Protein AF-A0A183JBZ0-F1 (afdb_monomer_lite)

pLDDT: mean 74.68, std 16.61, range [39.84, 96.25]

Structure (mmCIF, N/CA/C/O backbone):
data_AF-A0A183JBZ0-F1
#
_entry.id   AF-A0A183JBZ0-F1
#
loop_
_atom_site.group_PDB
_atom_site.id
_atom_site.type_symbol
_atom_site.label_atom_id
_atom_site.label_alt_id
_atom_site.label_comp_id
_atom_site.label_asym_id
_atom_site.label_entity_id
_atom_site.label_seq_id
_atom_site.pdbx_PDB_ins_code
_atom_site.Cartn_x
_atom_site.Cartn_y
_atom_site.Cartn_z
_atom_site.occupancy
_atom_site.B_iso_or_equiv
_atom_site.auth_seq_id
_atom_site.auth_comp_id
_atom_site.auth_asym_id
_atom_site.auth_atom_id
_atom_site.pdbx_PDB_model_num
ATOM 1 N N . MET A 1 1 ? 0.842 -9.151 0.287 1.00 88.75 1 MET A N 1
ATOM 2 C CA . MET A 1 1 ? 1.656 -8.067 -0.295 1.00 88.75 1 MET A CA 1
ATOM 3 C C . MET A 1 1 ? 2.769 -8.684 -1.117 1.00 88.75 1 MET A C 1
ATOM 5 O O . MET A 1 1 ? 3.345 -9.672 -0.670 1.00 88.75 1 MET A O 1
ATOM 9 N N . ALA A 1 2 ? 3.041 -8.134 -2.293 1.00 93.25 2 ALA A N 1
ATOM 10 C CA . ALA A 1 2 ? 4.082 -8.589 -3.205 1.00 93.25 2 ALA A CA 1
ATOM 11 C C . ALA A 1 2 ? 4.711 -7.392 -3.931 1.00 93.25 2 ALA A C 1
ATOM 13 O O . ALA A 1 2 ? 4.023 -6.418 -4.225 1.00 93.25 2 ALA A O 1
ATOM 14 N N . PHE A 1 3 ? 6.010 -7.467 -4.222 1.00 96.19 3 PHE A N 1
ATOM 15 C CA . PHE A 1 3 ? 6.686 -6.481 -5.066 1.00 96.19 3 PHE A CA 1
ATOM 16 C C . PHE A 1 3 ? 6.464 -6.808 -6.542 1.00 96.19 3 PHE A C 1
ATOM 18 O O . PHE A 1 3 ? 6.521 -7.972 -6.940 1.00 96.19 3 PHE A O 1
ATOM 25 N N . VAL A 1 4 ? 6.232 -5.774 -7.347 1.00 95.19 4 VAL A N 1
ATOM 26 C CA . VAL A 1 4 ? 6.118 -5.875 -8.802 1.00 95.19 4 VAL A CA 1
ATOM 27 C C . VAL A 1 4 ? 7.446 -5.444 -9.409 1.00 95.19 4 VAL A C 1
ATOM 29 O O . VAL A 1 4 ? 7.887 -4.312 -9.213 1.00 95.19 4 VAL A O 1
ATOM 32 N N . GLU A 1 5 ? 8.082 -6.350 -10.145 1.00 96.25 5 GLU A N 1
ATOM 33 C CA . GLU A 1 5 ? 9.391 -6.141 -10.766 1.00 96.25 5 GLU A CA 1
ATOM 34 C C . GLU A 1 5 ? 9.284 -6.234 -12.295 1.00 96.25 5 GLU A C 1
ATOM 36 O O . GLU A 1 5 ? 8.557 -7.077 -12.827 1.00 96.25 5 GLU A O 1
ATOM 41 N N . ARG A 1 6 ? 10.040 -5.392 -13.007 1.00 94.38 6 ARG A N 1
ATOM 42 C CA . ARG A 1 6 ? 10.248 -5.469 -14.459 1.00 94.38 6 ARG A CA 1
ATOM 43 C C . ARG A 1 6 ? 11.643 -5.995 -14.735 1.00 94.38 6 ARG A C 1
ATOM 45 O O . ARG A 1 6 ? 12.602 -5.515 -14.142 1.00 94.38 6 ARG A O 1
ATOM 52 N N . LEU A 1 7 ? 11.776 -6.928 -15.670 1.00 94.25 7 LEU A N 1
ATOM 53 C CA . LEU A 1 7 ? 13.085 -7.271 -16.215 1.00 94.25 7 LEU A CA 1
ATOM 54 C C . LEU A 1 7 ? 13.438 -6.271 -17.321 1.00 94.25 7 LEU A C 1
ATOM 56 O O . LEU A 1 7 ? 12.717 -6.185 -18.314 1.00 94.25 7 LEU A O 1
ATOM 60 N N . VAL A 1 8 ? 14.534 -5.539 -17.146 1.00 92.31 8 VAL A N 1
ATOM 61 C CA . VAL A 1 8 ? 15.088 -4.643 -18.163 1.00 92.31 8 VAL A CA 1
ATOM 62 C C . VAL A 1 8 ? 16.214 -5.380 -18.876 1.00 92.31 8 VAL A C 1
ATOM 64 O O . VAL A 1 8 ? 17.190 -5.797 -18.255 1.00 92.31 8 VAL A O 1
ATOM 67 N N . THR A 1 9 ? 16.049 -5.571 -20.183 1.00 91.88 9 THR A N 1
ATOM 68 C CA . THR A 1 9 ? 17.023 -6.238 -21.065 1.00 91.88 9 THR A CA 1
ATOM 69 C C . THR A 1 9 ? 17.573 -5.296 -22.138 1.00 91.88 9 THR A C 1
ATOM 71 O O . THR A 1 9 ? 18.195 -5.750 -23.091 1.00 91.88 9 THR A O 1
ATOM 74 N N . GLU A 1 10 ? 17.277 -3.999 -22.044 1.00 87.19 10 GLU A N 1
ATOM 75 C CA . GLU A 1 10 ? 17.693 -2.998 -23.027 1.00 87.19 10 GLU A CA 1
ATOM 76 C C . GLU A 1 10 ? 19.093 -2.463 -22.687 1.00 87.19 10 GLU A C 1
ATOM 78 O O . GLU A 1 10 ? 19.311 -1.925 -21.602 1.00 87.19 10 GLU A O 1
ATOM 83 N N . GLY A 1 11 ? 20.033 -2.599 -23.629 1.00 82.06 11 GLY A N 1
ATOM 84 C CA . GLY A 1 11 ? 21.415 -2.115 -23.525 1.00 82.06 11 GLY A CA 1
ATOM 85 C C . GLY A 1 11 ? 22.470 -3.219 -23.672 1.00 82.06 11 GLY A C 1
ATOM 86 O O . GLY A 1 11 ? 22.150 -4.402 -23.666 1.00 82.06 11 GLY A O 1
ATOM 87 N N . ASP A 1 12 ? 23.742 -2.826 -23.781 1.00 82.69 12 ASP A N 1
ATOM 88 C CA . ASP A 1 12 ? 24.900 -3.744 -23.848 1.00 82.69 12 ASP A CA 1
ATOM 89 C C . ASP A 1 12 ? 25.334 -4.277 -22.461 1.00 82.69 12 ASP A C 1
ATOM 91 O O . ASP A 1 12 ? 26.421 -4.833 -22.307 1.00 82.69 12 ASP A O 1
ATOM 95 N N . CYS A 1 13 ? 24.518 -4.063 -21.425 1.00 83.06 13 CYS A N 1
ATOM 96 C CA . CYS A 1 13 ? 24.811 -4.449 -20.045 1.00 83.06 13 CYS A CA 1
ATOM 97 C C . CYS A 1 13 ? 23.968 -5.655 -19.608 1.00 83.06 13 CYS A C 1
ATOM 99 O O . CYS A 1 13 ? 23.007 -6.031 -20.279 1.00 83.06 13 CYS A O 1
ATOM 101 N N . ASP A 1 14 ? 24.317 -6.257 -18.469 1.00 91.62 14 ASP A N 1
ATOM 102 C CA . ASP A 1 14 ? 23.609 -7.432 -17.960 1.00 91.62 14 ASP A CA 1
ATOM 103 C C . ASP A 1 14 ? 22.152 -7.101 -17.570 1.00 91.62 14 ASP A C 1
ATOM 105 O O . ASP A 1 14 ? 21.900 -6.050 -16.966 1.00 91.62 14 ASP A O 1
ATOM 109 N N . PRO A 1 15 ? 21.184 -7.997 -17.859 1.00 92.69 15 PRO A N 1
ATOM 110 C CA . PRO A 1 15 ? 19.791 -7.797 -17.480 1.00 92.69 15 PRO A CA 1
ATOM 111 C C . PRO A 1 15 ? 19.620 -7.605 -15.975 1.00 92.69 15 PRO A C 1
ATOM 113 O O . PRO A 1 15 ? 20.159 -8.375 -15.176 1.00 92.69 15 PRO A O 1
ATOM 116 N N . TYR A 1 16 ? 18.792 -6.640 -15.582 1.00 92.94 16 TYR A N 1
ATOM 117 C CA . TYR A 1 16 ? 18.495 -6.385 -14.174 1.00 92.94 16 TYR A CA 1
ATOM 118 C C . TYR A 1 16 ? 16.996 -6.240 -13.919 1.00 92.94 16 TYR A C 1
ATOM 120 O O . TYR A 1 16 ? 16.198 -5.983 -14.823 1.00 92.94 16 TYR A O 1
ATOM 128 N N . ARG A 1 17 ? 16.606 -6.452 -12.658 1.00 93.31 17 ARG A N 1
ATOM 129 C CA . ARG A 1 17 ? 15.227 -6.270 -12.206 1.00 93.31 17 ARG A CA 1
ATOM 130 C C . ARG A 1 17 ? 15.049 -4.876 -11.633 1.00 93.31 17 ARG A C 1
ATOM 132 O O . ARG A 1 17 ? 15.750 -4.489 -10.703 1.00 93.31 17 ARG A O 1
ATOM 139 N N . GLU A 1 18 ? 14.100 -4.144 -12.184 1.00 93.62 18 GLU A N 1
ATOM 140 C CA . GLU A 1 18 ? 13.677 -2.835 -11.712 1.00 93.62 18 GLU A CA 1
ATOM 141 C C . GLU A 1 18 ? 12.398 -2.979 -10.881 1.00 93.62 18 GLU A C 1
ATOM 143 O O . GLU A 1 18 ? 11.439 -3.625 -11.310 1.00 93.62 18 GLU A O 1
ATOM 148 N N . MET A 1 19 ? 12.367 -2.381 -9.688 1.00 95.88 19 MET A N 1
ATOM 149 C CA . MET A 1 19 ? 11.153 -2.327 -8.872 1.00 95.88 19 MET A CA 1
ATOM 150 C C . MET A 1 19 ? 10.169 -1.327 -9.491 1.00 95.88 19 MET A C 1
ATOM 152 O O . MET A 1 19 ? 10.476 -0.144 -9.595 1.00 95.88 19 MET A O 1
ATOM 156 N N . ILE A 1 20 ? 8.975 -1.799 -9.852 1.00 95.75 20 ILE A N 1
ATOM 157 C CA . ILE A 1 20 ? 7.894 -0.969 -10.402 1.00 95.75 20 ILE A CA 1
ATOM 158 C C . ILE A 1 20 ? 6.953 -0.496 -9.291 1.00 95.75 20 ILE A C 1
ATOM 160 O O . ILE A 1 20 ? 6.462 0.628 -9.332 1.00 95.75 20 ILE A O 1
ATOM 164 N N . GLY A 1 21 ? 6.674 -1.356 -8.306 1.00 94.38 21 GLY A N 1
ATOM 165 C CA . GLY A 1 21 ? 5.716 -1.033 -7.253 1.00 94.38 21 GLY A CA 1
ATOM 166 C C . GLY A 1 21 ? 5.446 -2.164 -6.266 1.00 94.38 21 GLY A C 1
ATOM 167 O O . GLY A 1 21 ? 6.161 -3.166 -6.212 1.00 94.38 21 GLY A O 1
ATOM 168 N N . LEU A 1 22 ? 4.390 -1.980 -5.478 1.00 93.75 22 LEU A N 1
ATOM 169 C CA . LEU A 1 22 ? 3.882 -2.907 -4.471 1.00 93.75 22 LEU A CA 1
ATOM 170 C C . LEU A 1 22 ? 2.414 -3.198 -4.793 1.00 93.75 22 LEU A C 1
ATOM 172 O O . LEU A 1 22 ? 1.694 -2.286 -5.178 1.00 93.75 22 LEU A O 1
ATOM 176 N N . VAL A 1 23 ? 1.988 -4.444 -4.616 1.00 92.94 23 VAL A N 1
ATOM 177 C CA . VAL A 1 23 ? 0.587 -4.861 -4.740 1.00 92.94 23 VAL A CA 1
ATOM 178 C C . VAL A 1 23 ? 0.157 -5.619 -3.486 1.00 92.94 23 VAL A C 1
ATOM 180 O O . VAL A 1 23 ? 0.938 -6.377 -2.888 1.00 92.94 23 VAL A O 1
ATOM 183 N N . THR A 1 24 ? -1.079 -5.419 -3.051 1.00 91.31 24 THR A N 1
ATOM 184 C CA . THR A 1 24 ? -1.682 -6.113 -1.912 1.00 91.31 24 THR A CA 1
ATOM 185 C C . THR A 1 24 ? -2.729 -7.133 -2.377 1.00 91.31 24 THR A C 1
ATOM 187 O O . THR A 1 24 ? -2.972 -7.301 -3.568 1.00 91.31 24 THR A O 1
ATOM 190 N N . LEU A 1 25 ? -3.279 -7.922 -1.446 1.00 92.44 25 LEU A N 1
ATOM 191 C CA . LEU A 1 25 ? -4.384 -8.825 -1.794 1.00 92.44 25 LEU A CA 1
ATOM 192 C C . LEU A 1 25 ? -5.695 -8.048 -1.979 1.00 92.44 25 LEU A C 1
ATOM 194 O O . LEU A 1 25 ? -6.536 -8.477 -2.759 1.00 92.44 25 LEU A O 1
ATOM 198 N N . GLU A 1 26 ? -5.851 -6.938 -1.265 1.00 90.88 26 GLU A N 1
ATOM 199 C CA . GLU A 1 26 ? -7.011 -6.058 -1.346 1.00 90.88 26 GLU A CA 1
ATOM 200 C C . GLU A 1 26 ? -7.180 -5.514 -2.763 1.00 90.88 26 GLU A C 1
ATOM 202 O O . GLU A 1 26 ? -8.209 -5.803 -3.361 1.00 90.88 26 GLU A O 1
ATOM 207 N N . ASP A 1 27 ? -6.126 -4.941 -3.360 1.00 88.94 27 ASP A N 1
ATOM 208 C CA . ASP A 1 27 ? -6.143 -4.411 -4.735 1.00 88.94 27 ASP A CA 1
ATOM 209 C C . ASP A 1 27 ? -6.682 -5.441 -5.755 1.00 88.94 27 ASP A C 1
ATOM 211 O O . ASP A 1 27 ? -7.439 -5.126 -6.673 1.00 88.94 27 ASP A O 1
ATOM 215 N N . VAL A 1 28 ? -6.298 -6.716 -5.596 1.00 92.69 28 VAL A N 1
ATOM 216 C CA . VAL A 1 28 ? -6.746 -7.805 -6.482 1.00 92.69 28 VAL A CA 1
ATOM 217 C C . VAL A 1 28 ? -8.229 -8.107 -6.281 1.00 92.69 28 VAL A C 1
ATOM 219 O O . VAL A 1 28 ? -8.935 -8.397 -7.246 1.00 92.69 28 VAL A O 1
ATOM 222 N N . ILE A 1 29 ? -8.706 -8.093 -5.036 1.00 93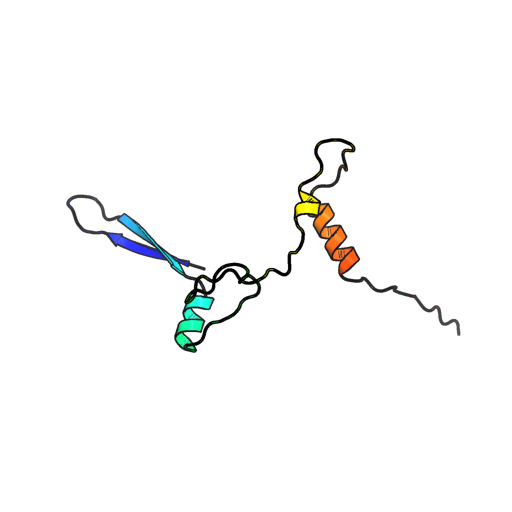.19 29 ILE A N 1
ATOM 223 C CA . ILE A 1 29 ? -10.111 -8.366 -4.732 1.00 93.19 29 ILE A CA 1
ATOM 224 C C . ILE A 1 29 ? -10.979 -7.183 -5.168 1.00 93.19 29 ILE A C 1
ATOM 226 O O . ILE A 1 29 ? -12.015 -7.431 -5.780 1.00 93.19 29 ILE A O 1
ATOM 230 N N . GLU A 1 30 ? -10.555 -5.944 -4.920 1.00 92.25 30 GLU A N 1
ATOM 231 C CA . GLU A 1 30 ? -11.228 -4.713 -5.357 1.00 92.25 30 GLU A CA 1
ATOM 232 C C . GLU A 1 30 ? -11.478 -4.709 -6.865 1.00 92.25 30 GLU A C 1
ATOM 234 O O . GLU A 1 30 ? -12.606 -4.473 -7.302 1.00 92.25 30 GLU A O 1
ATOM 239 N N . GLU A 1 31 ? -10.473 -5.084 -7.663 1.00 93.12 31 GLU A N 1
ATOM 240 C CA . GLU A 1 31 ? -10.621 -5.214 -9.116 1.00 93.12 31 GLU A CA 1
ATOM 241 C C . GLU A 1 31 ? -11.594 -6.345 -9.500 1.00 93.12 31 GLU A C 1
ATOM 243 O O . GLU A 1 31 ? -12.345 -6.232 -10.464 1.00 93.12 31 GLU A O 1
ATOM 248 N N . ILE A 1 32 ? -11.654 -7.450 -8.751 1.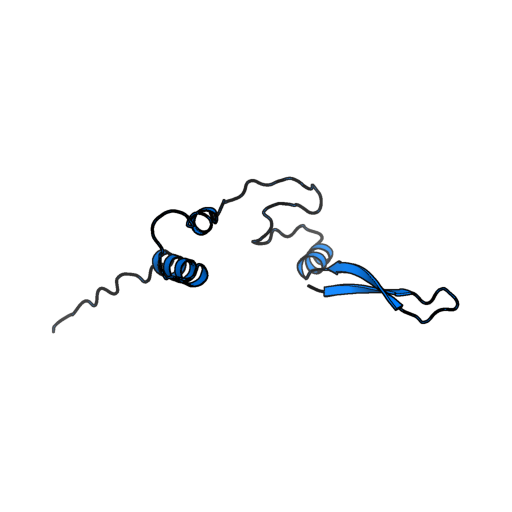00 95.69 32 ILE A N 1
ATOM 249 C CA . ILE A 1 32 ? -12.611 -8.533 -9.042 1.00 95.69 32 ILE A CA 1
ATOM 250 C C . ILE A 1 32 ? -14.053 -8.096 -8.754 1.00 95.69 32 ILE A C 1
ATOM 252 O O . ILE A 1 32 ? -14.957 -8.401 -9.535 1.00 95.69 32 ILE A O 1
ATOM 256 N N . ILE A 1 33 ? -14.286 -7.425 -7.625 1.00 94.19 33 ILE A N 1
ATOM 257 C CA . ILE A 1 33 ? -15.634 -7.042 -7.182 1.00 94.19 33 ILE A CA 1
ATOM 258 C C . ILE A 1 33 ? -16.070 -5.669 -7.705 1.00 94.19 33 ILE A C 1
ATOM 260 O O . ILE A 1 33 ? -17.237 -5.311 -7.541 1.00 94.19 33 ILE A O 1
ATOM 264 N N . GLN A 1 34 ? -15.157 -4.934 -8.349 1.00 92.31 34 GLN A N 1
ATOM 265 C CA . GLN A 1 34 ? -15.363 -3.588 -8.891 1.00 92.31 34 GLN A CA 1
ATOM 266 C C . GLN A 1 34 ? -15.929 -2.627 -7.834 1.00 92.31 34 GLN A C 1
ATOM 268 O O . GLN A 1 34 ? -16.821 -1.818 -8.103 1.00 92.31 34 GLN A O 1
ATOM 273 N N . ALA A 1 35 ? -15.445 -2.765 -6.602 1.00 88.44 35 ALA A N 1
ATOM 274 C CA . ALA A 1 35 ? -15.866 -1.978 -5.456 1.00 88.44 35 ALA A CA 1
ATOM 275 C C . ALA A 1 35 ? -14.698 -1.804 -4.484 1.00 88.44 35 ALA A C 1
ATOM 277 O O . ALA A 1 35 ? -13.923 -2.736 -4.284 1.00 88.44 35 ALA A O 1
ATOM 278 N N . GLU A 1 36 ? -14.630 -0.624 -3.869 1.00 85.44 36 GLU A N 1
ATOM 279 C CA . GLU A 1 36 ? -13.648 -0.292 -2.833 1.00 85.44 36 GLU A CA 1
ATOM 280 C C . GLU A 1 36 ? -13.865 -1.170 -1.596 1.00 85.44 36 GLU A C 1
ATOM 282 O O . GLU A 1 36 ? -15.000 -1.303 -1.108 1.00 85.44 36 GLU A O 1
ATOM 287 N N . ILE A 1 37 ? -12.782 -1.735 -1.072 1.00 85.06 37 ILE A N 1
ATOM 288 C CA . ILE A 1 37 ? -12.782 -2.392 0.229 1.00 85.06 37 ILE A CA 1
ATOM 289 C C . ILE A 1 37 ? -12.328 -1.363 1.263 1.00 85.06 37 ILE A C 1
ATOM 291 O O . ILE A 1 37 ? -11.541 -0.475 0.983 1.00 85.06 37 ILE A O 1
ATOM 295 N N . VAL A 1 38 ? -12.930 -1.420 2.451 1.00 83.44 38 VAL A N 1
ATOM 296 C CA . VAL A 1 38 ? -12.503 -0.582 3.574 1.00 83.44 38 VAL A CA 1
ATOM 297 C C . VAL A 1 38 ? -11.942 -1.504 4.639 1.00 83.44 38 VAL A C 1
ATOM 299 O O . VAL A 1 38 ? -12.713 -2.124 5.384 1.00 83.44 38 VAL A O 1
ATOM 302 N N . ASP A 1 39 ? -10.622 -1.627 4.682 1.00 77.44 39 ASP A N 1
ATOM 303 C CA . ASP A 1 39 ? -9.923 -2.476 5.634 1.00 77.44 39 ASP A CA 1
ATOM 304 C C . ASP A 1 39 ? -9.813 -1.822 7.024 1.00 77.44 39 ASP A C 1
ATOM 306 O O . ASP A 1 39 ? -10.244 -0.693 7.295 1.00 77.44 39 ASP A O 1
ATOM 310 N N . GLU A 1 40 ? -9.266 -2.564 7.989 1.00 76.44 40 GLU A N 1
ATOM 311 C CA . GLU A 1 40 ? -9.112 -2.036 9.344 1.00 76.44 40 GLU A CA 1
ATOM 312 C C . GLU A 1 40 ? -8.021 -0.954 9.472 1.00 76.44 40 GLU A C 1
ATOM 314 O O . GLU A 1 40 ? -7.906 -0.325 10.536 1.00 76.44 40 GLU A O 1
ATOM 319 N N . THR A 1 41 ? -7.197 -0.767 8.438 1.00 66.00 41 THR A N 1
ATOM 320 C CA . THR A 1 41 ? -6.033 0.122 8.386 1.00 66.00 41 THR A CA 1
ATOM 321 C C . THR A 1 41 ? -6.232 1.385 7.541 1.00 66.00 41 THR A C 1
ATOM 323 O O . THR A 1 41 ? -5.410 2.300 7.674 1.00 66.00 41 THR A O 1
ATOM 326 N N . ASP A 1 42 ? -7.359 1.509 6.833 1.00 67.44 42 ASP A N 1
ATOM 327 C CA . ASP A 1 42 ? -7.807 2.654 6.029 1.00 67.44 42 ASP A CA 1
ATOM 328 C C . ASP A 1 42 ? -8.129 3.889 6.872 1.00 67.44 42 ASP A C 1
ATOM 330 O O . ASP A 1 42 ? -9.258 4.357 7.051 1.00 67.44 42 ASP A O 1
ATOM 334 N N . ILE A 1 43 ? -7.069 4.436 7.453 1.00 63.38 43 ILE A N 1
ATOM 335 C CA . ILE A 1 43 ? -7.088 5.591 8.339 1.00 63.38 43 ILE A CA 1
ATOM 336 C C . ILE A 1 43 ? -6.794 6.875 7.550 1.00 63.38 43 ILE A C 1
ATOM 338 O O . ILE A 1 43 ? -7.103 7.965 8.038 1.00 63.38 43 ILE A O 1
ATOM 342 N N . LEU A 1 44 ? -6.190 6.779 6.356 1.00 57.44 44 LEU A N 1
ATOM 343 C CA . LEU A 1 44 ? -5.602 7.947 5.696 1.00 57.44 44 LEU A CA 1
ATOM 344 C C . LEU A 1 44 ? -5.906 8.132 4.206 1.00 57.44 44 LEU A C 1
ATOM 346 O O . LEU A 1 44 ? -5.885 9.283 3.773 1.00 57.44 44 LEU A O 1
ATOM 350 N N . THR A 1 45 ? -6.193 7.097 3.423 1.00 54.53 45 THR A N 1
ATOM 351 C CA . THR A 1 45 ? -6.253 7.260 1.962 1.00 54.53 45 THR A CA 1
ATOM 352 C C . THR A 1 45 ? -7.212 6.275 1.325 1.00 54.53 45 THR A C 1
ATOM 354 O O . THR A 1 45 ? -6.902 5.107 1.200 1.00 54.53 45 THR A O 1
ATOM 357 N N . ASP A 1 46 ? -8.357 6.799 0.908 1.00 59.41 46 ASP A N 1
ATOM 358 C CA . ASP A 1 46 ? -9.179 6.235 -0.163 1.00 59.41 46 ASP A CA 1
ATOM 359 C C . ASP A 1 46 ? -8.359 6.280 -1.468 1.00 59.41 46 ASP A C 1
ATOM 361 O O . ASP A 1 46 ? -7.817 7.348 -1.794 1.00 59.41 46 ASP A O 1
ATOM 365 N N . ASN A 1 47 ? -8.237 5.157 -2.183 1.00 62.66 47 ASN A N 1
ATOM 366 C CA . ASN A 1 47 ? -7.412 5.055 -3.396 1.00 62.66 47 ASN A CA 1
ATOM 367 C C . ASN A 1 47 ? -7.974 5.891 -4.564 1.00 62.66 47 ASN A C 1
ATOM 369 O O . ASN A 1 47 ? -7.239 6.261 -5.482 1.00 62.66 47 ASN A O 1
ATOM 373 N N . VAL A 1 48 ? -9.259 6.259 -4.512 1.00 62.88 48 VAL A N 1
ATOM 374 C CA . VAL A 1 48 ? -9.953 7.054 -5.536 1.00 62.88 48 VAL A CA 1
ATOM 375 C C . VAL A 1 48 ? -9.959 8.540 -5.185 1.00 62.88 48 VAL A C 1
ATOM 377 O O . VAL A 1 48 ? -9.779 9.400 -6.051 1.00 62.88 48 VAL A O 1
ATOM 380 N N . HIS A 1 49 ? -10.178 8.874 -3.913 1.00 63.66 49 HIS A N 1
ATOM 381 C CA . HIS A 1 49 ? -10.429 10.255 -3.500 1.00 63.66 49 HIS A CA 1
ATOM 382 C C . HIS A 1 49 ? -9.324 10.897 -2.658 1.00 63.66 49 HIS A C 1
ATOM 384 O O . HIS A 1 49 ? -9.409 12.104 -2.418 1.00 63.66 49 HIS A O 1
ATOM 390 N N . HIS A 1 50 ? -8.305 10.149 -2.210 1.00 59.28 50 HIS A N 1
ATOM 391 C CA . HIS A 1 50 ? -7.212 10.648 -1.356 1.00 59.28 50 HIS A CA 1
ATOM 392 C C . HIS A 1 50 ? -7.713 11.525 -0.183 1.00 59.28 50 HIS A C 1
ATOM 394 O O . HIS A 1 50 ? -7.058 12.482 0.240 1.00 59.28 50 HIS A O 1
ATOM 400 N N . GLN A 1 51 ? -8.914 11.246 0.335 1.00 56.00 51 GLN A N 1
ATOM 401 C CA . GLN A 1 51 ? -9.517 12.036 1.405 1.00 56.00 51 GLN A CA 1
ATOM 402 C C . GLN A 1 51 ? -9.063 11.520 2.768 1.00 56.00 51 GLN A C 1
ATOM 404 O O . GLN A 1 51 ? -9.198 10.339 3.081 1.00 56.00 51 GLN A O 1
ATOM 409 N N . VAL A 1 52 ? -8.596 12.439 3.615 1.00 55.38 52 VAL A N 1
ATOM 410 C CA . VAL A 1 52 ? -8.229 12.146 5.004 1.00 55.38 52 VAL A CA 1
ATOM 411 C C . VAL A 1 52 ? -9.505 11.902 5.813 1.00 55.38 52 VAL A C 1
ATOM 413 O O . VAL A 1 52 ? -10.203 12.845 6.195 1.00 55.38 52 VAL A O 1
ATOM 416 N N . ARG A 1 53 ? -9.832 10.634 6.077 1.00 57.78 53 ARG A N 1
ATOM 417 C CA . ARG A 1 53 ? -10.997 10.257 6.891 1.00 57.78 53 ARG A CA 1
ATOM 418 C C . ARG A 1 53 ? -10.677 10.354 8.394 1.00 57.78 53 ARG A C 1
ATOM 420 O O . ARG A 1 53 ? -9.545 10.178 8.838 1.00 57.78 53 ARG A O 1
ATOM 427 N N . GLN A 1 54 ? -11.678 10.721 9.202 1.00 54.81 54 GLN A N 1
ATOM 428 C CA . GLN A 1 54 ? -11.519 10.972 10.644 1.00 54.81 54 GLN A CA 1
ATOM 429 C C . GLN A 1 54 ? -11.199 9.681 11.415 1.00 54.81 54 GLN A C 1
ATOM 431 O O . GLN A 1 54 ? -12.003 8.758 11.510 1.00 54.81 54 GLN A O 1
ATOM 436 N N . VAL A 1 55 ? -10.013 9.670 12.017 1.00 56.09 55 VAL A N 1
ATOM 437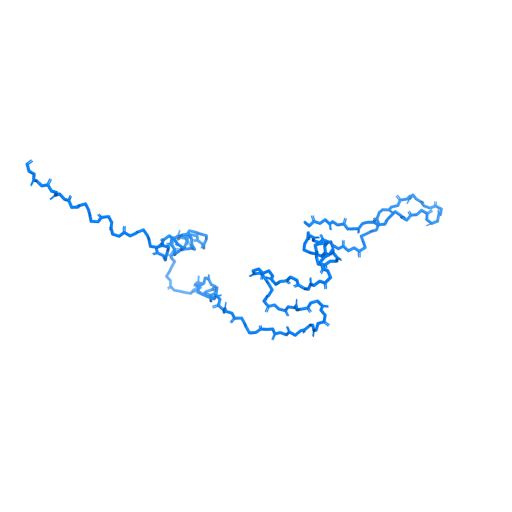 C CA . VAL A 1 55 ? -9.435 8.568 12.791 1.00 56.09 55 VAL A CA 1
ATOM 438 C C . VAL A 1 55 ?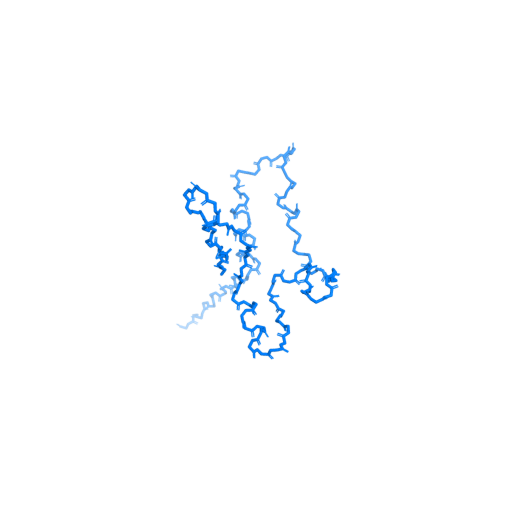 -10.220 8.309 14.087 1.00 56.09 55 VAL A C 1
ATOM 440 O O . VAL A 1 55 ? -10.382 9.213 14.911 1.00 56.09 55 VAL A O 1
ATOM 443 N N . ARG A 1 56 ? -10.546 7.043 14.388 1.00 55.81 56 ARG A N 1
ATOM 444 C CA . ARG A 1 56 ? -10.619 6.587 15.791 1.00 55.81 56 ARG A CA 1
ATOM 445 C C . ARG A 1 56 ? -9.198 6.568 16.342 1.00 55.81 56 ARG A C 1
ATOM 447 O O . ARG A 1 56 ? -8.517 5.547 16.256 1.00 55.81 56 ARG A O 1
ATOM 454 N N . LYS A 1 57 ? -8.701 7.717 16.819 1.00 55.88 57 LYS A N 1
ATOM 455 C CA . LYS A 1 57 ? -7.338 7.828 17.361 1.00 55.88 57 LYS A CA 1
ATOM 456 C C . LYS A 1 57 ? -7.188 6.830 18.504 1.00 55.88 57 LYS A C 1
ATOM 458 O O . LYS A 1 57 ? -7.673 7.052 19.608 1.00 55.88 57 LYS A O 1
ATOM 463 N N . ARG A 1 58 ? -6.508 5.715 18.246 1.00 60.91 58 ARG A N 1
ATOM 464 C CA . ARG A 1 58 ? -5.878 4.951 19.318 1.00 60.91 58 ARG A CA 1
ATOM 465 C C . ARG A 1 58 ? -4.696 5.814 19.748 1.00 60.91 58 ARG A C 1
ATOM 467 O O . ARG A 1 58 ? -3.751 5.980 18.982 1.00 60.91 58 ARG A O 1
ATOM 474 N N . ASP A 1 59 ? -4.787 6.451 20.911 1.00 61.38 59 ASP A N 1
ATOM 475 C CA . ASP A 1 59 ? -3.765 7.379 21.402 1.00 61.38 59 ASP A CA 1
ATOM 476 C C . ASP A 1 59 ? -2.468 6.634 21.767 1.00 61.38 59 ASP A C 1
ATOM 478 O O . ASP A 1 59 ? -2.155 6.379 22.927 1.00 61.38 59 ASP A O 1
ATOM 482 N N . PHE A 1 60 ? -1.653 6.307 20.762 1.00 59.91 60 PHE A N 1
ATOM 483 C CA . PHE A 1 60 ? -0.330 5.705 20.962 1.00 59.91 60 PHE A CA 1
ATOM 484 C C . PHE A 1 60 ? 0.675 6.678 21.603 1.00 59.91 60 PHE A C 1
ATOM 486 O O . PHE A 1 60 ? 1.744 6.265 22.051 1.00 59.91 60 PHE A O 1
ATOM 493 N N . ARG A 1 61 ? 0.319 7.968 21.715 1.00 60.66 61 ARG A N 1
ATOM 494 C CA . ARG A 1 61 ? 1.093 8.995 22.434 1.00 60.66 61 ARG A CA 1
ATOM 495 C C . ARG A 1 61 ? 1.293 8.654 23.912 1.00 60.66 61 ARG A C 1
ATOM 497 O O . ARG A 1 61 ? 2.291 9.072 24.490 1.00 60.66 61 ARG A O 1
ATOM 504 N N . MET A 1 62 ? 0.414 7.832 24.493 1.00 57.47 62 MET A N 1
ATOM 505 C CA . MET A 1 62 ? 0.566 7.315 25.857 1.00 57.47 62 MET A CA 1
ATOM 506 C C . MET A 1 62 ? 1.846 6.474 26.041 1.00 57.47 62 MET A C 1
ATOM 508 O O . MET A 1 62 ? 2.335 6.334 27.158 1.00 57.47 62 MET A O 1
ATOM 512 N N . PHE A 1 63 ? 2.424 5.941 24.957 1.00 60.25 63 PHE A N 1
ATOM 513 C CA . PHE A 1 63 ? 3.662 5.154 24.995 1.00 60.25 63 PHE A CA 1
ATOM 514 C C . PHE A 1 63 ? 4.927 5.972 24.689 1.00 60.25 63 PHE A C 1
ATOM 516 O O . PHE A 1 63 ? 6.025 5.477 24.932 1.00 60.25 63 PHE A O 1
ATOM 523 N N . GLY A 1 64 ? 4.786 7.202 24.176 1.00 60.69 64 GLY A N 1
ATOM 524 C CA . GLY A 1 64 ? 5.898 8.053 23.728 1.00 60.69 64 GLY A CA 1
ATOM 525 C C . GLY A 1 64 ? 6.379 9.098 24.741 1.00 60.69 64 GLY A C 1
ATOM 526 O O . GLY A 1 64 ? 7.389 9.747 24.496 1.00 60.69 64 GLY A O 1
ATOM 527 N N . LEU A 1 65 ? 5.692 9.274 25.875 1.00 55.62 65 LEU A N 1
ATOM 528 C CA . LEU A 1 65 ? 6.074 10.244 26.909 1.00 55.62 65 LEU A CA 1
ATOM 529 C C . LEU A 1 65 ? 6.566 9.545 28.182 1.00 55.62 65 LEU A C 1
ATOM 531 O O . LEU A 1 65 ? 5.863 9.484 29.190 1.00 55.62 65 LEU A O 1
ATOM 535 N N . HIS A 1 66 ? 7.795 9.028 28.166 1.00 56.81 66 HIS A N 1
ATOM 536 C CA . HIS A 1 66 ? 8.532 8.877 29.420 1.00 56.81 66 HIS A CA 1
ATOM 537 C C . HIS A 1 66 ? 10.041 8.795 29.203 1.00 56.81 66 HIS A C 1
ATOM 539 O O . HIS A 1 66 ? 10.610 7.708 29.182 1.00 56.81 66 HIS A O 1
ATOM 545 N N . ASP A 1 67 ? 10.690 9.953 29.105 1.00 55.12 67 ASP A N 1
ATOM 546 C CA . ASP A 1 67 ? 12.126 10.029 29.384 1.00 55.12 67 ASP A CA 1
ATOM 547 C C . ASP A 1 67 ? 12.495 11.228 30.257 1.00 55.12 67 ASP A C 1
ATOM 549 O O . ASP A 1 67 ? 13.521 11.864 30.051 1.00 55.12 67 ASP A O 1
ATOM 553 N N . SER A 1 68 ? 11.656 11.590 31.240 1.00 57.06 68 SER A N 1
ATOM 554 C CA . SER A 1 68 ? 12.103 12.637 32.165 1.00 57.06 68 SER A CA 1
ATOM 555 C C . SER A 1 68 ? 11.993 12.377 33.654 1.00 57.06 68 SER A C 1
ATOM 557 O O . SER A 1 68 ? 12.948 12.733 34.321 1.00 57.06 68 SER A O 1
ATOM 559 N N . GLN A 1 69 ? 10.995 11.712 34.241 1.00 54.03 69 GLN A N 1
ATOM 560 C CA . GLN A 1 69 ? 11.038 11.495 35.703 1.00 54.03 69 GLN A CA 1
ATOM 561 C C . GLN A 1 69 ? 10.260 10.240 36.125 1.00 54.03 69 GLN A C 1
ATOM 563 O O . GLN A 1 69 ? 9.051 10.298 36.321 1.00 54.03 69 GLN A O 1
ATOM 568 N N . GLY A 1 70 ? 10.972 9.116 36.293 1.00 54.97 70 GLY A N 1
ATOM 569 C CA . GLY A 1 70 ? 10.437 7.886 36.901 1.00 54.97 70 GLY A CA 1
ATOM 570 C C . GLY A 1 70 ? 10.547 6.637 36.021 1.00 54.97 70 GLY A C 1
ATOM 571 O O . GLY A 1 70 ? 9.561 6.156 35.476 1.00 54.97 70 GLY A O 1
ATOM 572 N N . LYS A 1 71 ? 11.756 6.074 35.894 1.00 57.75 71 LYS A N 1
ATOM 573 C CA . LYS A 1 71 ? 12.070 4.856 35.118 1.00 57.75 71 LYS A CA 1
ATOM 574 C C . LYS A 1 71 ? 11.156 3.670 35.473 1.00 57.75 71 LYS A C 1
ATOM 576 O O . LYS A 1 71 ? 11.494 2.842 36.316 1.00 57.75 71 LYS A O 1
ATOM 581 N N . SER A 1 72 ? 10.032 3.510 34.780 1.00 60.72 72 SER A N 1
ATOM 582 C CA . SER A 1 72 ? 9.337 2.225 34.752 1.00 60.72 72 SER A CA 1
ATOM 583 C C . SER A 1 72 ? 10.258 1.217 34.050 1.00 60.72 72 SER A C 1
ATOM 585 O O . SER A 1 72 ? 10.549 1.389 32.869 1.00 60.72 72 SER A O 1
ATOM 587 N N . ARG A 1 73 ? 10.705 0.164 34.743 1.00 70.62 73 ARG A N 1
ATOM 588 C CA . ARG A 1 73 ? 11.601 -0.895 34.214 1.00 70.62 73 ARG A CA 1
ATOM 589 C C . ARG A 1 73 ? 10.957 -1.793 33.141 1.00 70.62 73 ARG A C 1
ATOM 591 O O . ARG A 1 73 ? 11.511 -2.829 32.792 1.00 70.62 73 ARG A O 1
ATOM 598 N N . LEU A 1 74 ? 9.765 -1.440 32.667 1.00 74.44 74 LEU A N 1
ATOM 599 C CA . LEU A 1 74 ? 8.949 -2.252 31.773 1.00 74.44 74 LEU A CA 1
ATOM 600 C C . LEU A 1 74 ? 9.136 -1.780 30.336 1.00 74.44 74 LEU A C 1
ATOM 602 O O . LEU A 1 74 ? 9.022 -0.582 30.057 1.00 74.44 74 LEU A O 1
ATOM 606 N N . SER A 1 75 ? 9.376 -2.727 29.430 1.00 81.81 75 SER A N 1
ATOM 607 C CA . SER A 1 75 ? 9.483 -2.425 28.007 1.00 81.81 75 SER A CA 1
ATOM 608 C C . SER A 1 75 ? 8.156 -1.868 27.469 1.00 81.81 75 SER A C 1
ATOM 610 O O . SER A 1 75 ? 7.082 -2.232 27.965 1.00 81.81 75 SER A O 1
ATOM 612 N N . PRO A 1 76 ? 8.188 -0.998 26.447 1.00 80.56 76 PRO A N 1
ATOM 613 C CA . PRO A 1 76 ? 6.975 -0.509 25.796 1.00 80.56 76 PRO A CA 1
ATOM 614 C C . PRO A 1 76 ? 6.049 -1.646 25.341 1.00 80.56 76 PRO A C 1
ATOM 616 O O . PRO A 1 76 ? 4.836 -1.565 25.523 1.00 80.56 76 PRO A O 1
ATOM 619 N N . GLN A 1 77 ? 6.619 -2.746 24.838 1.00 84.56 77 GLN A N 1
ATOM 620 C CA . GLN A 1 77 ? 5.864 -3.923 24.405 1.00 84.56 77 GLN A CA 1
ATOM 621 C C . GLN A 1 77 ? 5.116 -4.576 25.576 1.00 84.56 77 GLN A C 1
ATOM 623 O O . GLN A 1 77 ? 3.945 -4.923 25.433 1.00 84.56 77 GLN A O 1
ATOM 628 N N . LEU A 1 78 ? 5.753 -4.685 26.748 1.00 85.81 78 LEU A N 1
ATOM 629 C CA . LEU A 1 78 ? 5.136 -5.255 27.947 1.00 85.81 78 LEU A CA 1
ATOM 630 C C . LEU A 1 78 ? 4.013 -4.365 28.494 1.00 85.81 78 LEU A C 1
ATOM 632 O O . LE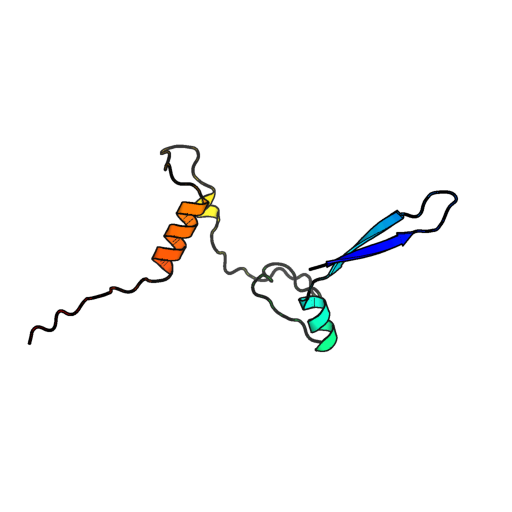U A 1 78 ? 2.971 -4.876 28.899 1.00 85.81 78 LEU A O 1
ATOM 636 N N . LYS A 1 79 ? 4.178 -3.037 28.449 1.00 83.88 79 LYS A N 1
ATOM 637 C CA . LYS A 1 79 ? 3.111 -2.089 28.819 1.00 83.88 79 LYS A CA 1
ATOM 638 C C . LYS A 1 79 ? 1.885 -2.241 27.917 1.00 83.88 79 LYS A C 1
ATOM 640 O O . LYS A 1 79 ? 0.764 -2.281 28.415 1.00 83.88 79 LYS A O 1
ATOM 645 N N . ILE A 1 80 ? 2.096 -2.356 26.604 1.00 83.38 80 ILE A N 1
ATOM 646 C CA . ILE A 1 80 ? 1.017 -2.559 25.625 1.00 83.38 80 ILE A CA 1
ATOM 647 C C . ILE A 1 80 ? 0.331 -3.906 25.857 1.00 83.38 80 ILE A C 1
ATOM 649 O O . ILE A 1 80 ? -0.896 -3.971 25.847 1.00 83.38 80 ILE A O 1
ATOM 653 N N . ALA A 1 81 ? 1.103 -4.971 26.084 1.00 85.81 81 ALA A N 1
ATOM 654 C CA . ALA A 1 81 ? 0.565 -6.300 26.351 1.00 85.81 81 ALA A CA 1
ATOM 655 C C . ALA A 1 81 ? -0.300 -6.314 27.621 1.00 85.81 81 ALA A C 1
ATOM 657 O O . ALA A 1 81 ? -1.433 -6.791 27.579 1.00 85.81 81 ALA A O 1
ATOM 658 N N . ALA A 1 82 ? 0.189 -5.720 28.716 1.00 86.06 82 ALA A N 1
ATOM 659 C CA . ALA A 1 82 ? -0.558 -5.597 29.964 1.00 86.06 82 ALA A CA 1
ATOM 660 C C . ALA A 1 82 ? -1.830 -4.756 29.788 1.00 86.06 82 ALA A C 1
ATOM 662 O O . ALA A 1 82 ? -2.897 -5.173 30.226 1.00 86.06 82 ALA A O 1
ATOM 663 N N . LEU A 1 83 ? -1.749 -3.615 29.094 1.00 85.06 83 LEU A N 1
ATOM 664 C CA . LEU A 1 83 ? -2.918 -2.785 28.800 1.00 85.06 83 LEU A CA 1
ATOM 665 C C . LEU A 1 83 ? -3.964 -3.552 27.985 1.00 85.06 83 LEU A C 1
ATOM 667 O O . LEU A 1 83 ? -5.132 -3.545 28.354 1.00 85.06 83 LEU A O 1
ATOM 671 N N . ARG A 1 84 ? -3.559 -4.221 26.896 1.00 83.50 84 ARG A N 1
ATOM 672 C CA . ARG A 1 84 ? -4.468 -5.033 26.069 1.00 83.50 84 ARG A CA 1
ATOM 673 C C . ARG A 1 84 ? -5.123 -6.134 26.897 1.00 83.50 84 ARG A C 1
ATOM 675 O O . ARG A 1 84 ? -6.326 -6.322 26.779 1.00 83.50 84 ARG A O 1
ATOM 682 N N . HIS A 1 85 ? -4.355 -6.809 27.752 1.00 87.12 85 HIS A N 1
ATOM 683 C CA . HIS A 1 85 ? -4.864 -7.854 28.638 1.00 87.12 85 HIS A CA 1
ATOM 684 C C . HIS A 1 85 ? -5.898 -7.311 29.636 1.00 87.12 85 HIS A C 1
ATOM 686 O O . HIS A 1 85 ? -7.008 -7.835 29.707 1.00 87.12 85 HIS A O 1
ATOM 692 N N . LEU A 1 86 ? -5.574 -6.221 30.339 1.00 85.38 86 LEU A N 1
ATOM 693 C CA . LEU A 1 86 ? -6.479 -5.567 31.290 1.00 85.38 86 LEU A CA 1
ATOM 694 C C . LEU A 1 86 ? -7.744 -5.028 30.603 1.00 85.38 86 LEU A C 1
ATOM 696 O O . LEU A 1 86 ? -8.844 -5.198 31.119 1.00 85.38 86 LEU A O 1
ATOM 700 N N . ALA A 1 87 ? -7.601 -4.423 29.422 1.00 83.62 87 ALA A N 1
ATOM 701 C CA . ALA A 1 87 ? -8.714 -3.874 28.650 1.00 83.62 87 ALA A CA 1
ATOM 702 C C . ALA A 1 87 ? -9.604 -4.957 28.021 1.00 83.62 87 ALA A C 1
ATOM 704 O O . ALA A 1 87 ? -10.804 -4.743 27.878 1.00 83.62 87 ALA A O 1
ATOM 705 N N . SER A 1 88 ? -9.046 -6.120 27.664 1.00 82.94 88 SER A N 1
ATOM 706 C CA . SER A 1 88 ? -9.804 -7.236 27.078 1.00 82.94 88 SER A CA 1
ATOM 707 C C . SER A 1 88 ? -10.750 -7.938 28.057 1.00 82.94 88 SER A C 1
ATOM 709 O O . SER A 1 88 ? -11.471 -8.837 27.641 1.00 82.94 88 SER A O 1
ATOM 711 N N . GLY A 1 89 ? -10.773 -7.530 29.332 1.00 67.81 89 GLY A N 1
ATOM 712 C CA . GLY A 1 89 ? -11.706 -8.054 30.319 1.00 67.81 89 GLY A CA 1
ATOM 713 C C . GLY A 1 89 ? -11.541 -9.557 30.511 1.00 67.81 89 GLY A C 1
ATOM 714 O O . GLY A 1 89 ? -12.401 -10.338 30.110 1.00 67.81 89 GLY A O 1
ATOM 715 N N . VAL A 1 90 ? -10.472 -9.979 31.195 1.00 62.72 90 VAL A N 1
ATOM 716 C CA . VAL A 1 90 ? -10.529 -11.258 31.912 1.00 62.72 90 VAL A CA 1
ATOM 717 C C . VAL A 1 90 ? -11.547 -11.053 33.021 1.00 62.72 90 VAL A C 1
ATOM 719 O O . VAL A 1 90 ? -11.229 -10.544 34.094 1.00 62.72 90 VAL A O 1
ATOM 722 N N . GLY A 1 91 ? -12.804 -11.338 32.681 1.00 56.62 91 GLY A N 1
ATOM 723 C CA . GLY A 1 91 ? -13.944 -11.185 33.557 1.00 56.62 91 GLY A CA 1
ATOM 724 C C . GLY A 1 91 ? -13.641 -11.809 34.904 1.00 56.62 91 GLY A C 1
ATOM 725 O O . GLY A 1 91 ? -13.022 -12.874 34.978 1.00 56.62 91 GLY A O 1
ATOM 726 N N . ASN A 1 92 ? -14.073 -11.108 35.948 1.00 58.09 92 ASN A N 1
ATOM 727 C CA . ASN A 1 92 ? -14.216 -11.615 37.298 1.00 58.09 92 ASN A CA 1
ATOM 728 C C . ASN A 1 92 ? -14.627 -13.091 37.240 1.00 58.09 92 ASN A C 1
ATOM 730 O O . ASN A 1 92 ? -15.801 -13.406 37.056 1.00 58.09 92 ASN A O 1
ATOM 734 N N . LYS A 1 93 ? -13.669 -14.010 37.392 1.00 54.22 93 LYS A N 1
ATOM 735 C CA . LYS A 1 93 ? -13.986 -15.387 37.750 1.00 54.22 93 LYS A CA 1
ATOM 736 C C . LYS A 1 93 ? -14.394 -15.323 39.213 1.00 54.22 93 LYS A C 1
ATOM 738 O O . LYS A 1 93 ? -13.605 -15.637 40.098 1.00 54.22 93 LYS A O 1
ATOM 743 N N . THR A 1 94 ? -15.607 -14.840 39.476 1.00 51.88 94 THR A N 1
ATOM 744 C CA . THR A 1 94 ? -16.297 -15.135 40.723 1.00 51.88 94 THR A CA 1
ATOM 745 C C . THR A 1 94 ? -16.499 -16.639 40.716 1.00 51.88 94 THR A C 1
ATOM 747 O O . THR A 1 94 ? -17.448 -17.149 40.126 1.00 51.88 94 THR A O 1
ATOM 750 N N . VAL A 1 95 ? -15.537 -17.354 41.297 1.00 57.25 95 VAL A N 1
ATOM 751 C CA . VAL A 1 95 ? -15.711 -18.742 41.699 1.00 57.25 95 VAL A CA 1
ATOM 752 C C . VAL A 1 95 ? -16.807 -18.697 42.754 1.00 57.25 95 VAL A C 1
ATOM 754 O O . VAL A 1 95 ? -16.558 -18.417 43.924 1.00 57.25 95 VAL A O 1
ATOM 757 N N . THR A 1 96 ? -18.051 -18.866 42.320 1.00 50.06 96 THR A N 1
ATOM 758 C CA . THR A 1 96 ? -19.152 -19.178 43.216 1.00 50.06 96 THR A CA 1
ATOM 759 C C . THR A 1 96 ? -18.853 -20.557 43.780 1.00 50.06 96 THR A C 1
ATOM 761 O O . THR A 1 96 ? -19.093 -21.570 43.127 1.00 50.06 96 THR A O 1
ATOM 764 N N . HIS A 1 97 ? -18.273 -20.590 44.978 1.00 51.66 97 HIS A N 1
ATOM 765 C CA . HIS A 1 97 ? -18.350 -21.754 45.844 1.00 51.66 97 HIS A CA 1
ATOM 766 C C . HIS A 1 97 ? -19.833 -21.978 46.164 1.00 51.66 97 HIS A C 1
ATOM 768 O O . HIS A 1 97 ? -20.383 -21.338 47.056 1.00 51.66 97 HIS A O 1
ATOM 774 N N . GLN A 1 98 ? -20.494 -22.843 45.396 1.00 40.50 98 GLN A N 1
ATOM 775 C CA . GLN A 1 98 ? -21.684 -23.533 45.875 1.00 40.50 98 GLN A CA 1
ATOM 776 C C . GLN A 1 98 ? -21.184 -24.691 46.736 1.00 40.50 98 GLN A C 1
ATOM 778 O O . GLN A 1 98 ? -20.623 -25.663 46.234 1.00 40.50 98 GLN A O 1
ATOM 783 N N . HIS A 1 99 ? -21.278 -24.492 48.049 1.00 43.12 99 HIS A N 1
ATOM 784 C CA . HIS A 1 99 ? -21.346 -25.582 49.008 1.00 43.12 99 HIS A CA 1
ATOM 785 C C . HIS A 1 99 ? -22.739 -26.198 48.898 1.00 43.12 99 HIS A C 1
ATOM 787 O O . HIS A 1 99 ? -23.709 -25.482 49.129 1.00 43.12 99 HIS A O 1
ATOM 793 N N . ASP A 1 100 ? -22.789 -27.488 48.581 1.00 39.84 100 ASP A N 1
ATOM 794 C CA . ASP A 1 100 ? -23.801 -28.437 49.050 1.00 39.84 100 ASP A CA 1
ATOM 795 C C . ASP A 1 100 ? -23.055 -29.652 49.626 1.00 39.84 100 ASP A C 1
ATOM 797 O O . ASP A 1 100 ? -22.019 -30.040 49.026 1.00 39.84 100 ASP A O 1
#

Radius of gyration: 24.62 Å; chains: 1; bounding box: 49×41×73 Å

Sequence (100 aa):
MAFVERLVTEGDCDPYREMIGLVTLEDVIEEIIQAEIVDETDILTDNVHHQVRQVRKRDFRMFGLHDSQGKSRLSPQLKIAALRHLASGVGNKTVTHQHD

Organism: NCBI:txid6186

Secondary structure (DSSP, 8-state):
-EEEEEEE--SSS--EEEEEEEE-HHHHHHHHHTS----TT-SS--TTT---PPP----GGGGT--SSS----S-HHHHHHHHHHHHT------------

Foldseek 3Di:
DDWDWDWDPPDPDDIDIDTPGDDDPQNVVCVVVVHHDDDPPNQAQDPPPRDRDHDPDPPPVVLVPDDDDDDPVDDSVRVVVVVCVVVVDPDPPPVPPPDD

InterPro domains:
  IPR045095 Ancient conserved domain protein family [PTHR12064] (1-88)
  IPR046342 CBS domain superfamily [G3DSA:3.10.580.10] (1-40)
  IPR061271 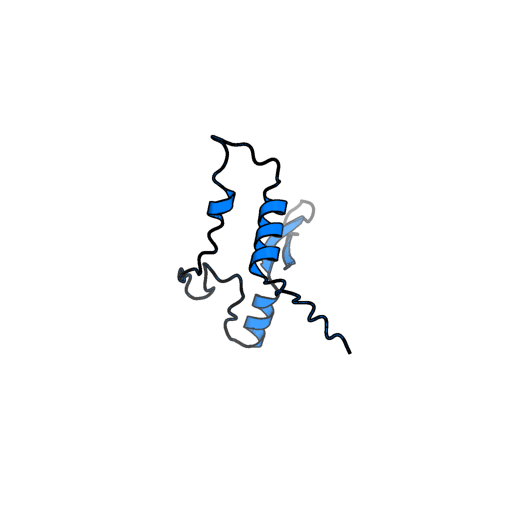Metal transporter CNNM-like, C-terminal CNBH domain [PF25562] (54-90)